Protein AF-X7ZW98-F1 (afdb_monomer_lite)

Sequence (59 aa):
MEVLGTAATVRQDSPGAVLRGRIERMHRACLILTFGGGTNEIQRDIIGMVALGLPRANR

Structure (mmCIF, N/CA/C/O backbone):
data_AF-X7ZW98-F1
#
_entry.id   AF-X7ZW98-F1
#
loop_
_atom_site.group_PDB
_atom_site.id
_atom_site.type_symbol
_atom_site.label_atom_id
_atom_site.label_alt_id
_atom_site.label_comp_id
_atom_site.label_asym_id
_atom_site.label_entity_id
_atom_site.label_seq_id
_atom_site.pdbx_PDB_ins_code
_atom_site.Cartn_x
_atom_site.Cartn_y
_atom_site.Cartn_z
_atom_site.occupancy
_atom_site.B_iso_or_equiv
_atom_site.auth_seq_id
_atom_site.auth_comp_id
_atom_site.auth_asym_id
_atom_site.auth_atom_id
_atom_site.pdbx_PDB_model_num
ATOM 1 N N . MET A 1 1 ? -11.725 1.845 4.144 1.00 95.62 1 MET A N 1
ATOM 2 C CA . MET A 1 1 ? -12.273 1.374 5.442 1.00 95.62 1 MET A CA 1
ATOM 3 C C . MET A 1 1 ? -13.726 1.812 5.663 1.00 95.62 1 MET A C 1
ATOM 5 O O . MET A 1 1 ? -14.286 1.513 6.708 1.00 95.62 1 MET A O 1
ATOM 9 N N . GLU A 1 2 ? -14.346 2.471 4.681 1.00 98.00 2 GLU A N 1
ATOM 10 C CA . GLU A 1 2 ? -15.647 3.151 4.783 1.00 98.00 2 GLU A CA 1
ATOM 11 C C . GLU A 1 2 ? -16.793 2.240 5.236 1.00 98.00 2 GLU A C 1
ATOM 13 O O . GLU A 1 2 ? -17.581 2.627 6.090 1.00 98.00 2 GLU A O 1
ATOM 18 N N . VAL A 1 3 ? -16.831 0.995 4.748 1.00 98.38 3 VAL A N 1
ATOM 19 C CA . VAL A 1 3 ? -17.878 0.012 5.089 1.00 98.38 3 VAL A CA 1
ATOM 20 C C . VAL A 1 3 ? -17.920 -0.323 6.587 1.00 98.38 3 VAL A C 1
ATOM 22 O O . VAL A 1 3 ? -18.974 -0.666 7.109 1.00 98.38 3 VAL A O 1
ATOM 25 N N . LEU A 1 4 ? -16.798 -0.201 7.306 1.00 97.88 4 LEU A N 1
ATOM 26 C CA . LEU A 1 4 ? -16.758 -0.453 8.752 1.00 97.88 4 LEU A CA 1
ATOM 27 C C . LEU A 1 4 ? -17.325 0.716 9.579 1.00 97.88 4 LEU A C 1
ATOM 29 O O . LEU A 1 4 ? -17.419 0.602 10.802 1.00 97.88 4 LEU A O 1
ATOM 33 N N . GLY A 1 5 ? -17.680 1.834 8.935 1.00 98.19 5 GLY A N 1
ATOM 34 C CA . GLY A 1 5 ? -18.268 3.003 9.578 1.00 98.19 5 GLY A CA 1
ATOM 35 C C . GLY A 1 5 ? -17.417 3.531 10.732 1.00 98.19 5 GLY A C 1
ATOM 36 O O . GLY A 1 5 ? -16.199 3.668 10.627 1.00 98.19 5 GLY A O 1
ATOM 37 N N . THR A 1 6 ? -18.061 3.801 11.865 1.00 97.81 6 THR A N 1
ATOM 38 C CA . THR A 1 6 ? -17.411 4.362 13.059 1.00 97.81 6 THR A CA 1
ATOM 39 C C . THR A 1 6 ? -16.368 3.432 13.685 1.00 97.81 6 THR A C 1
ATOM 41 O O . THR A 1 6 ? -15.444 3.912 14.336 1.00 97.81 6 THR A O 1
ATOM 44 N N . ALA A 1 7 ? -16.452 2.118 13.456 1.00 98.06 7 ALA A N 1
ATOM 45 C CA . ALA A 1 7 ? -15.485 1.153 13.979 1.00 98.06 7 ALA A CA 1
ATOM 46 C C . ALA A 1 7 ? -14.181 1.088 13.160 1.00 98.06 7 ALA A C 1
ATOM 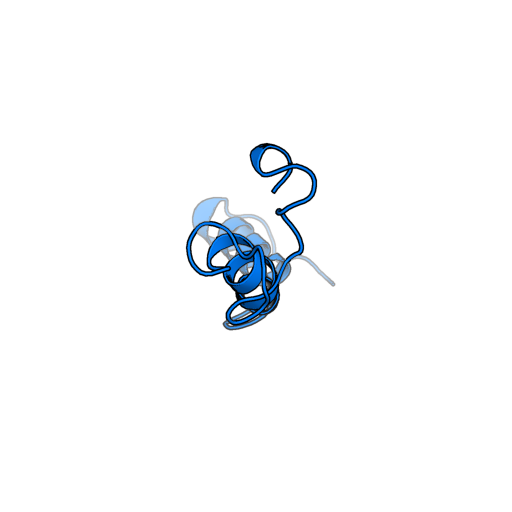48 O O . ALA A 1 7 ? -13.218 0.444 13.577 1.00 98.06 7 ALA A O 1
ATOM 49 N N . ALA A 1 8 ? -14.130 1.743 11.994 1.00 98.38 8 ALA A N 1
ATOM 50 C CA . ALA A 1 8 ? -13.040 1.635 11.025 1.00 98.38 8 ALA A CA 1
ATOM 51 C C . ALA A 1 8 ? -11.659 2.035 11.571 1.00 98.38 8 ALA A C 1
ATOM 53 O O . ALA A 1 8 ? -10.646 1.499 11.126 1.00 98.38 8 ALA A O 1
ATOM 54 N N . THR A 1 9 ? -11.614 2.985 12.504 1.00 98.31 9 THR A N 1
ATOM 55 C CA . THR A 1 9 ? -10.377 3.557 13.061 1.00 98.31 9 THR A CA 1
ATOM 56 C C . THR A 1 9 ? -10.016 2.990 14.435 1.00 98.31 9 THR A C 1
ATOM 58 O O . THR A 1 9 ? -9.004 3.386 15.017 1.00 98.31 9 THR A O 1
ATOM 61 N N . VAL A 1 10 ? -10.810 2.050 14.960 1.00 98.44 10 VAL A N 1
ATOM 62 C CA . VAL A 1 10 ? -10.559 1.415 16.257 1.00 98.44 10 VAL A CA 1
ATOM 63 C C . VAL A 1 10 ? -9.411 0.412 16.120 1.00 98.44 10 VAL A C 1
ATOM 65 O O . VAL A 1 10 ? -9.461 -0.518 15.310 1.00 98.44 10 VAL A O 1
ATOM 68 N N . ARG A 1 11 ? -8.352 0.607 16.914 1.00 98.50 11 ARG A N 1
ATOM 69 C CA . ARG A 1 11 ? -7.133 -0.210 16.853 1.00 98.50 11 ARG A CA 1
ATOM 70 C C . ARG A 1 11 ? -7.344 -1.599 17.448 1.00 98.50 11 ARG A C 1
ATOM 72 O O . ARG A 1 11 ? -8.249 -1.832 18.246 1.00 98.50 11 ARG A O 1
ATOM 79 N N . GLN A 1 12 ? -6.456 -2.521 17.078 1.00 98.38 12 GLN A N 1
ATOM 80 C CA . GLN A 1 12 ? -6.355 -3.823 17.737 1.00 98.38 12 GLN A CA 1
ATOM 81 C C . GLN A 1 12 ? -6.220 -3.641 19.263 1.00 98.38 12 GLN A C 1
ATOM 83 O O . GLN A 1 12 ? -5.617 -2.670 19.719 1.00 98.38 12 GLN A O 1
ATOM 88 N N . ASP A 1 13 ? -6.827 -4.554 20.024 1.00 97.94 13 ASP A N 1
ATOM 89 C CA . ASP A 1 13 ? -6.845 -4.579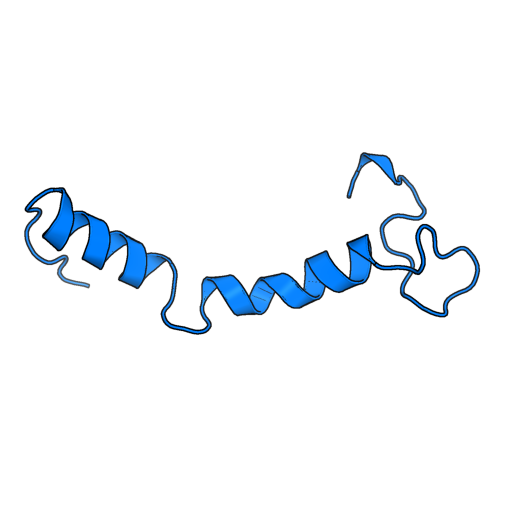 21.495 1.00 97.94 13 ASP A CA 1
ATOM 90 C C . ASP A 1 13 ? -7.569 -3.387 22.160 1.00 97.94 13 ASP A C 1
ATOM 92 O O . ASP A 1 13 ? -7.556 -3.246 23.380 1.00 97.94 13 ASP A O 1
ATOM 96 N N . SER A 1 14 ? -8.272 -2.556 21.378 1.00 98.31 14 SER A N 1
ATOM 97 C CA . SER A 1 14 ? -9.175 -1.517 21.892 1.00 98.31 14 SER A CA 1
ATOM 98 C C . SER A 1 14 ? -10.614 -2.045 22.034 1.00 98.31 14 SER A C 1
ATOM 100 O O . SER A 1 14 ? -11.065 -2.825 21.185 1.00 98.31 14 SER A O 1
ATOM 102 N N . PRO A 1 15 ? -11.386 -1.604 23.047 1.00 98.06 15 PRO A N 1
ATOM 103 C CA . PRO A 1 15 ? -12.817 -1.892 23.125 1.00 98.06 15 PRO A CA 1
ATOM 104 C C . PRO A 1 15 ? -13.549 -1.457 21.847 1.00 98.06 15 PRO A C 1
ATOM 106 O O . PRO A 1 15 ? -13.308 -0.371 21.325 1.00 98.06 15 PRO A O 1
ATOM 109 N N . GLY A 1 16 ? -14.438 -2.310 21.332 1.00 96.38 16 GLY A N 1
ATOM 110 C CA . GLY A 1 16 ? -15.183 -2.039 20.096 1.00 96.38 16 GLY A CA 1
ATOM 111 C C . GLY A 1 16 ? -14.421 -2.332 18.798 1.00 96.38 16 GLY A C 1
ATOM 112 O O . GLY A 1 16 ? -14.959 -2.096 17.716 1.00 96.38 16 GLY A O 1
ATOM 113 N N . ALA A 1 17 ? -13.198 -2.873 18.868 1.00 97.94 17 ALA A N 1
ATOM 114 C CA . ALA A 1 17 ? -12.461 -3.290 17.680 1.00 97.94 17 ALA A CA 1
ATOM 115 C C . ALA A 1 17 ? -13.205 -4.401 16.922 1.00 97.94 17 ALA A C 1
ATOM 117 O O . ALA A 1 17 ? -13.411 -5.506 17.429 1.00 97.94 17 ALA A O 1
ATOM 118 N N . VAL A 1 18 ? -13.545 -4.141 15.660 1.00 98.31 18 VAL A N 1
ATOM 119 C CA . VAL A 1 18 ? -14.126 -5.148 14.761 1.00 98.31 18 VAL A CA 1
ATOM 120 C C . VAL A 1 18 ? -13.024 -5.933 14.053 1.00 98.31 18 VAL A C 1
ATOM 122 O O . VAL A 1 18 ? -11.945 -5.407 13.776 1.00 98.31 18 VAL A O 1
ATOM 125 N N . LEU A 1 19 ? -13.271 -7.215 13.759 1.00 98.12 19 LEU A N 1
ATOM 126 C CA . LEU A 1 19 ? -12.333 -8.084 13.026 1.00 98.12 19 LEU A CA 1
ATOM 127 C C . LEU A 1 19 ? -10.904 -8.086 13.613 1.00 98.12 19 LEU A C 1
ATOM 129 O O . LEU A 1 19 ? -9.915 -8.148 12.876 1.00 98.12 19 LEU A O 1
ATOM 133 N N . ARG A 1 20 ? -10.792 -7.989 14.947 1.00 98.00 20 ARG A N 1
ATOM 134 C CA . ARG A 1 20 ? -9.517 -7.886 15.683 1.00 98.00 20 ARG A CA 1
ATOM 135 C C . ARG A 1 20 ? -8.646 -6.695 15.240 1.00 98.00 20 ARG A C 1
ATOM 137 O O . ARG A 1 20 ? -7.426 -6.810 15.201 1.00 98.00 20 ARG A O 1
ATOM 144 N N . GLY A 1 21 ? -9.252 -5.582 14.814 1.00 98.19 21 GLY A N 1
ATOM 145 C CA . GLY A 1 21 ? -8.537 -4.381 14.352 1.00 98.19 21 GLY A CA 1
ATOM 146 C C . GLY A 1 21 ? -7.671 -4.602 13.102 1.00 98.19 21 GLY A C 1
ATOM 147 O O . GLY A 1 21 ? -6.805 -3.786 12.790 1.00 98.19 21 GLY A O 1
ATOM 148 N N . ARG A 1 22 ? -7.859 -5.718 12.377 1.00 98.44 22 ARG A N 1
ATOM 149 C CA . ARG A 1 22 ? -6.952 -6.130 11.293 1.00 98.44 22 ARG A CA 1
ATOM 150 C C . ARG A 1 22 ? -6.938 -5.137 10.134 1.00 98.44 22 ARG A C 1
ATOM 152 O O . ARG A 1 22 ? -5.867 -4.874 9.598 1.00 98.44 22 ARG A O 1
ATOM 159 N N . ILE A 1 23 ? -8.097 -4.609 9.742 1.00 98.38 23 ILE A N 1
ATOM 160 C CA . ILE A 1 23 ? -8.198 -3.700 8.590 1.00 98.38 23 ILE A CA 1
ATOM 161 C C . ILE A 1 23 ? -7.511 -2.362 8.899 1.00 98.38 23 ILE A C 1
ATOM 163 O O . ILE A 1 23 ? -6.695 -1.917 8.097 1.00 98.38 23 ILE A O 1
ATOM 167 N N . GLU A 1 24 ? -7.740 -1.788 10.084 1.00 98.56 24 GLU A N 1
ATOM 168 C CA . GLU A 1 24 ? -7.043 -0.579 10.556 1.00 98.56 24 GLU A CA 1
ATOM 169 C C . GLU A 1 24 ? -5.523 -0.794 10.599 1.00 98.56 24 GLU A C 1
ATOM 171 O O . GLU A 1 24 ? -4.752 -0.011 10.035 1.00 98.56 24 GLU A O 1
ATOM 176 N N . ARG A 1 25 ? -5.079 -1.913 11.191 1.00 98.62 25 ARG A N 1
ATOM 177 C CA . ARG A 1 25 ? -3.653 -2.235 11.308 1.00 98.62 25 ARG A CA 1
ATOM 178 C C . ARG A 1 25 ? -2.985 -2.392 9.943 1.00 98.62 25 ARG A C 1
ATOM 180 O O . ARG A 1 25 ? -1.873 -1.904 9.761 1.00 98.62 25 ARG A O 1
ATOM 187 N N . MET A 1 26 ? -3.639 -3.063 8.993 1.00 98.62 26 MET A N 1
ATOM 188 C CA . MET A 1 26 ? -3.107 -3.242 7.636 1.00 98.62 26 MET A CA 1
ATOM 189 C C . MET A 1 26 ? -3.080 -1.947 6.838 1.00 98.62 26 MET A C 1
ATOM 191 O O . MET A 1 26 ? -2.106 -1.727 6.128 1.00 98.62 26 MET A O 1
ATOM 195 N N . HIS A 1 27 ? -4.069 -1.069 7.012 1.00 98.38 27 HIS A N 1
ATOM 196 C CA . HIS A 1 27 ? -4.062 0.246 6.377 1.00 98.38 27 HIS A CA 1
ATOM 197 C C . HIS A 1 27 ? -2.831 1.075 6.775 1.00 98.38 27 HIS A C 1
ATOM 199 O O . HIS A 1 27 ? -2.231 1.725 5.931 1.00 98.38 27 HIS A O 1
ATOM 205 N N . ARG A 1 28 ? -2.404 1.030 8.045 1.00 98.31 28 ARG A N 1
ATOM 206 C CA . ARG A 1 28 ? -1.147 1.680 8.465 1.00 98.31 28 ARG A CA 1
ATOM 207 C C . ARG A 1 28 ? 0.092 0.918 8.008 1.00 98.31 28 ARG A C 1
ATOM 209 O O . ARG A 1 28 ? 1.064 1.533 7.582 1.00 98.31 28 ARG A O 1
ATOM 216 N N . ALA A 1 29 ? 0.073 -0.409 8.119 1.00 98.44 29 ALA A N 1
ATOM 217 C CA . ALA A 1 29 ? 1.232 -1.237 7.802 1.00 98.44 29 ALA A CA 1
ATOM 218 C C . ALA A 1 29 ? 1.594 -1.209 6.311 1.00 98.44 29 ALA A C 1
ATOM 220 O O . ALA A 1 29 ? 2.769 -1.318 5.986 1.00 98.44 29 ALA A O 1
ATOM 221 N N . CYS A 1 30 ? 0.629 -1.055 5.400 1.00 98.31 30 CYS A N 1
ATOM 222 C CA . CYS A 1 30 ? 0.919 -1.059 3.967 1.00 98.31 30 CYS A CA 1
ATOM 223 C C . CYS A 1 30 ? 1.576 0.234 3.461 1.00 98.31 30 CYS A C 1
ATOM 225 O O . CYS A 1 30 ? 2.139 0.221 2.371 1.00 98.31 30 CYS A O 1
ATOM 227 N N . LEU A 1 31 ? 1.556 1.329 4.232 1.00 98.50 31 LEU A N 1
ATOM 228 C CA . LEU A 1 31 ? 2.082 2.628 3.788 1.00 98.50 31 LEU A CA 1
ATOM 229 C C . LEU A 1 31 ? 3.576 2.579 3.452 1.00 98.50 31 LEU A C 1
ATOM 231 O O . LEU A 1 31 ? 4.012 3.204 2.495 1.00 98.50 31 LEU A O 1
ATOM 235 N N . ILE A 1 32 ? 4.352 1.793 4.201 1.00 98.38 32 ILE A N 1
ATOM 236 C CA . ILE A 1 32 ? 5.785 1.570 3.943 1.00 98.38 32 ILE A CA 1
ATOM 237 C C . ILE A 1 32 ? 6.044 0.811 2.639 1.00 98.38 32 ILE A C 1
ATOM 239 O O . ILE A 1 32 ? 7.137 0.906 2.091 1.00 98.38 32 ILE A O 1
ATOM 243 N N . LEU A 1 33 ? 5.064 0.075 2.112 1.00 98.50 33 LEU A N 1
ATOM 244 C CA . LEU A 1 33 ? 5.240 -0.758 0.919 1.00 98.50 33 LEU A CA 1
ATOM 245 C C . LEU A 1 33 ? 5.203 0.041 -0.387 1.00 98.50 33 LEU A C 1
ATOM 247 O O . LEU A 1 33 ? 5.496 -0.514 -1.438 1.00 98.50 33 LEU A O 1
ATOM 251 N N . THR A 1 34 ? 4.846 1.326 -0.352 1.00 98.50 34 THR A N 1
ATOM 252 C CA . THR A 1 34 ? 4.890 2.178 -1.551 1.00 98.50 34 THR A CA 1
ATOM 253 C C . THR A 1 34 ? 6.300 2.673 -1.867 1.00 98.50 34 THR A C 1
ATOM 255 O O . THR A 1 34 ? 6.558 3.059 -3.007 1.00 98.50 34 THR A O 1
ATOM 258 N N . PHE A 1 35 ? 7.197 2.655 -0.873 1.00 98.19 35 PHE A N 1
ATOM 259 C CA . PHE A 1 35 ? 8.586 3.102 -0.993 1.00 98.19 35 PHE A CA 1
ATOM 260 C C . PHE A 1 35 ? 9.629 2.045 -0.600 1.00 98.19 35 PHE A C 1
ATOM 262 O O . PHE A 1 35 ? 10.743 2.045 -1.128 1.00 98.19 35 PHE A O 1
ATOM 269 N N . GLY A 1 36 ? 9.292 1.135 0.314 1.00 97.81 36 GLY A N 1
ATOM 270 C CA . GLY A 1 36 ? 10.149 0.022 0.708 1.00 97.81 36 GLY A CA 1
ATOM 271 C C . GLY A 1 36 ? 10.350 -0.963 -0.443 1.00 97.81 36 GLY A C 1
ATOM 272 O O . GLY A 1 36 ? 9.404 -1.306 -1.141 1.00 97.81 36 GLY A O 1
ATOM 273 N N . GLY A 1 37 ? 11.586 -1.424 -0.651 1.00 96.81 37 GLY A N 1
ATOM 274 C CA . GLY A 1 37 ? 11.914 -2.286 -1.798 1.00 96.81 37 GLY A CA 1
ATOM 275 C C . GLY A 1 37 ? 12.008 -1.541 -3.138 1.00 96.81 37 GLY A C 1
ATOM 276 O O . GLY A 1 37 ? 12.002 -2.169 -4.193 1.00 96.81 37 GLY A O 1
ATOM 277 N N . GLY A 1 38 ? 12.129 -0.211 -3.095 1.00 97.50 38 GLY A N 1
ATOM 278 C CA . GLY A 1 38 ? 12.186 0.659 -4.266 1.00 97.50 38 GLY A CA 1
ATOM 279 C C . GLY A 1 38 ? 10.837 1.322 -4.503 1.00 97.50 38 GLY A C 1
ATOM 280 O O . GLY A 1 38 ? 9.834 0.644 -4.707 1.00 97.50 38 GLY A O 1
ATOM 281 N N . THR A 1 39 ? 10.819 2.654 -4.476 1.00 98.06 39 THR A N 1
ATOM 282 C CA . THR A 1 39 ? 9.570 3.412 -4.573 1.00 98.06 39 THR A CA 1
ATOM 283 C C . THR A 1 39 ? 8.830 3.187 -5.877 1.00 98.06 39 THR A C 1
ATOM 285 O O . THR A 1 39 ? 9.439 2.947 -6.923 1.00 98.06 39 THR A O 1
ATOM 288 N N . ASN A 1 40 ? 7.503 3.287 -5.815 1.00 98.19 40 ASN A N 1
ATOM 289 C CA . ASN A 1 40 ? 6.622 3.033 -6.949 1.00 98.19 40 ASN A CA 1
ATOM 290 C C . ASN A 1 40 ? 6.981 3.885 -8.176 1.00 98.19 40 ASN A C 1
ATOM 292 O O . ASN A 1 40 ? 6.769 3.449 -9.301 1.00 98.19 40 ASN A O 1
ATOM 296 N N . GLU A 1 41 ? 7.543 5.080 -7.991 1.00 97.00 41 GLU A N 1
ATOM 297 C CA . GLU A 1 41 ? 8.056 5.930 -9.067 1.00 97.00 41 GLU A CA 1
ATOM 298 C C . GLU A 1 41 ? 9.182 5.249 -9.840 1.00 97.00 41 GLU A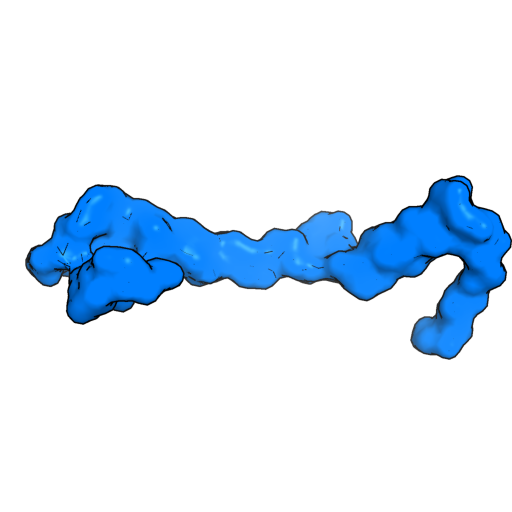 C 1
ATOM 300 O O . GLU A 1 41 ? 9.153 5.246 -11.067 1.00 97.00 41 GLU A O 1
ATOM 305 N N . ILE A 1 42 ? 10.143 4.654 -9.134 1.00 96.19 42 ILE A N 1
ATOM 306 C CA . ILE A 1 42 ? 11.281 3.961 -9.742 1.00 96.19 42 ILE A CA 1
ATOM 307 C C . ILE A 1 42 ? 10.820 2.657 -10.384 1.00 96.19 42 ILE A C 1
ATOM 309 O O . ILE A 1 42 ? 11.226 2.345 -11.499 1.00 96.19 42 ILE A O 1
ATOM 313 N N . GLN A 1 43 ? 9.917 1.924 -9.730 1.00 98.00 43 GLN A N 1
ATOM 314 C CA . GLN A 1 43 ? 9.342 0.710 -10.31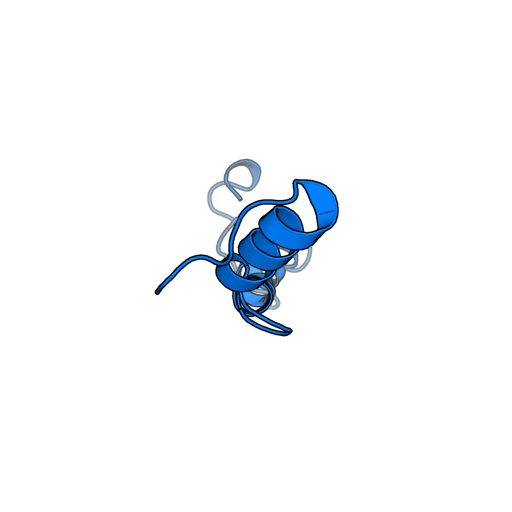3 1.00 98.00 43 GLN A CA 1
ATOM 315 C C . GLN A 1 43 ? 8.556 1.018 -11.599 1.00 98.00 43 GLN A C 1
ATOM 317 O O . GLN A 1 43 ? 8.691 0.302 -12.590 1.00 98.00 43 GLN A O 1
ATOM 322 N N . ARG A 1 44 ? 7.793 2.122 -11.636 1.00 97.56 44 ARG A N 1
ATOM 323 C CA . ARG A 1 44 ? 7.111 2.597 -12.853 1.00 97.56 44 ARG A CA 1
ATOM 324 C C . ARG A 1 44 ? 8.098 2.954 -13.969 1.00 97.56 44 ARG A C 1
ATOM 326 O O . ARG A 1 44 ? 7.840 2.588 -15.113 1.00 97.56 44 ARG A O 1
ATOM 333 N N . ASP A 1 45 ? 9.229 3.587 -13.654 1.00 96.75 45 ASP A N 1
ATOM 334 C CA . ASP A 1 45 ? 10.276 3.863 -14.651 1.00 96.75 45 ASP A CA 1
ATOM 335 C C . ASP A 1 45 ? 10.885 2.574 -15.208 1.00 96.75 45 ASP A C 1
ATOM 337 O O . ASP A 1 45 ? 11.079 2.462 -16.417 1.00 96.75 45 ASP A O 1
ATOM 341 N N . ILE A 1 46 ? 11.164 1.587 -14.347 1.00 96.75 46 ILE A N 1
ATOM 342 C CA . ILE A 1 46 ? 11.685 0.280 -14.769 1.00 96.75 46 ILE A CA 1
ATOM 343 C C . ILE A 1 46 ? 10.700 -0.390 -15.728 1.00 96.75 46 ILE A C 1
ATOM 345 O O . ILE A 1 46 ? 11.114 -0.849 -16.789 1.00 96.75 46 ILE A O 1
ATOM 349 N N . ILE A 1 47 ? 9.403 -0.403 -15.404 1.00 98.12 47 ILE A N 1
ATOM 350 C CA . ILE A 1 47 ? 8.370 -0.942 -16.300 1.00 98.12 47 ILE A CA 1
ATOM 351 C C . ILE A 1 47 ? 8.359 -0.174 -17.629 1.00 98.12 47 ILE A C 1
ATOM 353 O O . ILE A 1 47 ? 8.351 -0.797 -18.688 1.00 98.12 47 ILE A 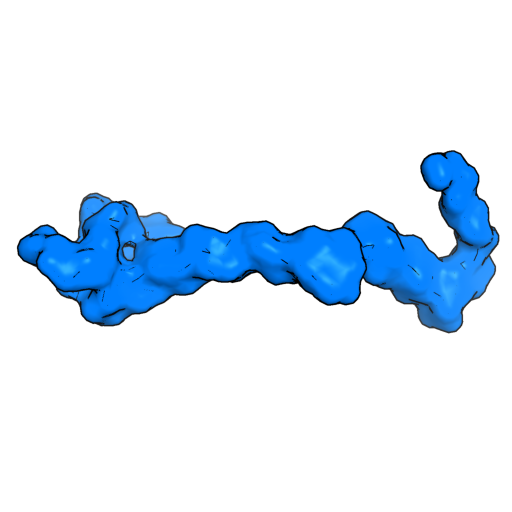O 1
ATOM 357 N N . GLY A 1 48 ? 8.410 1.159 -17.593 1.00 98.25 48 GLY A N 1
ATOM 358 C CA . GLY A 1 48 ? 8.452 1.990 -18.796 1.00 98.25 48 GLY A CA 1
ATOM 359 C C . GLY A 1 48 ? 9.644 1.671 -19.702 1.00 98.25 48 GLY A C 1
ATOM 360 O O . GLY A 1 48 ? 9.474 1.494 -20.905 1.00 98.25 48 GLY A O 1
ATOM 361 N N . MET A 1 49 ? 10.841 1.535 -19.134 1.00 97.75 49 MET A N 1
ATOM 362 C CA . MET A 1 49 ? 12.045 1.216 -19.905 1.00 97.75 49 MET A CA 1
ATOM 363 C C . MET A 1 49 ? 12.044 -0.232 -20.409 1.00 97.75 49 MET A C 1
ATOM 365 O O . MET A 1 49 ? 12.317 -0.475 -21.580 1.00 97.75 49 MET A O 1
ATOM 369 N N . VAL A 1 50 ? 11.736 -1.199 -19.540 1.00 98.12 50 VAL A N 1
ATOM 370 C CA . VAL A 1 50 ? 11.898 -2.631 -19.840 1.00 98.12 50 VAL A CA 1
ATOM 371 C C . VAL A 1 50 ? 10.734 -3.179 -20.660 1.00 98.12 50 VAL A C 1
ATOM 373 O O . VAL A 1 50 ? 10.962 -3.893 -21.630 1.00 98.12 50 VAL A O 1
ATOM 376 N N . ALA A 1 51 ? 9.492 -2.867 -20.284 1.00 98.31 51 ALA A N 1
ATOM 377 C CA . ALA A 1 51 ? 8.316 -3.428 -20.947 1.00 98.31 51 ALA A CA 1
ATOM 378 C C . ALA A 1 51 ? 7.865 -2.598 -22.155 1.00 98.31 51 ALA A C 1
ATOM 380 O O . ALA A 1 51 ? 7.285 -3.154 -23.084 1.00 98.31 51 ALA A O 1
ATOM 381 N N . LEU A 1 52 ? 8.108 -1.282 -22.140 1.00 98.06 52 LEU A N 1
ATOM 382 C CA . LEU A 1 52 ? 7.596 -0.356 -23.158 1.00 98.06 52 LEU A CA 1
ATOM 383 C C . LEU A 1 52 ? 8.693 0.326 -23.992 1.00 98.06 52 LEU A C 1
ATOM 385 O O . LEU A 1 52 ? 8.365 1.079 -24.905 1.00 98.06 52 LEU A O 1
ATOM 389 N N . GLY A 1 53 ? 9.980 0.085 -23.71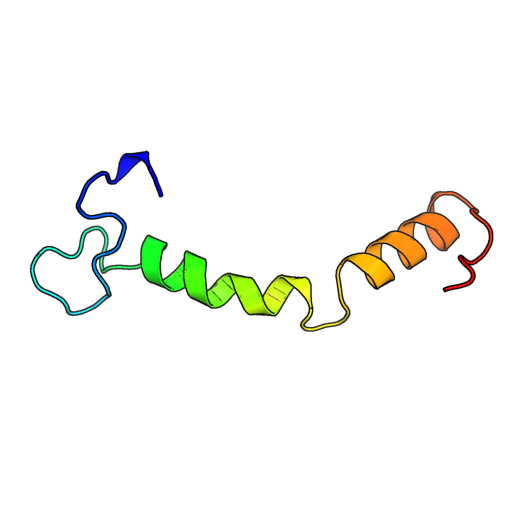0 1.00 97.56 53 GLY A N 1
ATOM 390 C CA . GLY A 1 53 ? 11.095 0.665 -24.469 1.00 97.56 53 GLY A CA 1
ATOM 391 C C . GLY A 1 53 ? 11.219 2.186 -24.347 1.00 97.56 53 GLY A C 1
ATOM 392 O O . GLY A 1 53 ? 11.825 2.824 -25.209 1.00 97.56 53 GLY A O 1
ATOM 393 N N . LEU A 1 54 ? 10.627 2.788 -23.310 1.00 97.75 54 LEU A N 1
ATOM 394 C CA . LEU A 1 54 ? 10.703 4.230 -23.102 1.00 97.75 54 LEU A CA 1
ATOM 395 C C . LEU A 1 54 ? 12.145 4.649 -22.776 1.00 97.75 54 LEU A C 1
ATOM 397 O O . LEU A 1 54 ? 12.853 3.924 -22.070 1.00 97.75 54 LEU A O 1
ATOM 401 N N . PRO A 1 55 ? 12.593 5.828 -23.243 1.00 95.62 55 PRO A N 1
ATOM 402 C CA . PRO A 1 55 ? 13.881 6.364 -22.834 1.00 95.62 55 PRO A CA 1
ATOM 403 C C . PRO A 1 55 ? 13.883 6.643 -21.328 1.00 95.62 55 PRO A C 1
ATOM 405 O O . PRO A 1 55 ? 12.846 6.911 -20.717 1.00 95.62 55 PRO A O 1
ATOM 408 N N . ARG A 1 56 ? 15.074 6.609 -20.726 1.00 93.25 56 ARG A N 1
ATOM 409 C CA . ARG A 1 56 ? 15.245 6.899 -19.302 1.00 93.25 56 ARG A CA 1
ATOM 410 C C . ARG A 1 56 ? 14.725 8.302 -18.974 1.00 93.25 56 ARG A C 1
ATOM 412 O O . ARG A 1 56 ? 15.109 9.274 -19.622 1.00 93.25 56 ARG A O 1
ATOM 419 N N . ALA A 1 57 ? 13.883 8.403 -17.947 1.00 87.62 57 ALA A N 1
ATOM 420 C CA . ALA A 1 57 ? 13.415 9.686 -17.444 1.00 87.62 57 ALA A CA 1
ATOM 421 C C . ALA A 1 57 ? 14.577 10.456 -16.793 1.00 87.62 57 ALA A C 1
ATOM 423 O O . ALA A 1 57 ? 15.282 9.919 -15.937 1.00 87.62 57 ALA A O 1
ATOM 424 N N . ASN A 1 58 ? 14.766 11.714 -17.195 1.00 78.12 58 ASN A N 1
ATOM 425 C CA . ASN A 1 58 ? 15.724 12.624 -16.572 1.00 78.12 58 ASN A CA 1
ATOM 426 C C . ASN A 1 58 ? 15.031 13.337 -15.411 1.00 78.12 58 ASN A C 1
ATOM 428 O O . ASN A 1 58 ? 14.277 14.286 -15.626 1.00 78.12 58 ASN A O 1
ATOM 432 N N . ARG A 1 59 ? 15.250 12.843 -14.197 1.00 71.69 59 ARG A N 1
ATOM 433 C CA . ARG A 1 59 ? 14.764 13.430 -12.951 1.00 71.69 59 ARG A CA 1
ATOM 434 C C . ARG A 1 59 ? 15.747 13.154 -11.827 1.00 71.69 59 ARG A C 1
ATOM 436 O O . ARG A 1 59 ? 16.382 12.075 -11.878 1.00 71.69 59 ARG A O 1
#

Secondary structure (DSSP, 8-state):
-GGGGGGGGPPTTSTT-GGGGHHHHHHHHGGGGGTTTS-HHHHHHHHHHHHH-PPPP--

pLDDT: mean 96.88, std 4.46, range [71.69, 98.62]

Organism: NCBI:txid1299334

InterPro domains:
  IPR009075 Acyl-CoA dehydrogenase/oxidase, C-terminal [PF00441] (1-51)
  IPR036250 Acyl-CoA dehydrogenase-like, C-terminal [SSF47203] (2-56)

Foldseek 3Di:
DPVCPPLQCAAAPGPSNDPNRVNNVVVVVCPVVCPPPHHPVVVVQCCCCPVVVDPRDDD

Radius of gyration: 18.2 Å; chains: 1; bounding box: 34×22×48 Å